Protein AF-A0A7S1Z6L2-F1 (afdb_monomer_lite)

Sequence (131 aa):
MLSPDSFVGTQKEALVECRRLHGNDHPKVAELLSVLGLFYHHVVHDFESALVHHEEALVVLRSQPGDSHKVEVAVTLTDIGNVYRSMGDHPRALSSYEEAIAAFTATSTNENHPSLQAANRGISMLTRKLG

Structure (mmCIF, N/CA/C/O backbone):
data_AF-A0A7S1Z6L2-F1
#
_entry.id   AF-A0A7S1Z6L2-F1
#
loop_
_atom_site.group_PDB
_atom_site.id
_atom_site.type_symbol
_atom_site.label_atom_id
_atom_site.label_alt_id
_atom_site.label_comp_id
_atom_site.label_asym_id
_atom_site.label_entity_id
_atom_site.label_seq_id
_atom_site.pdbx_PDB_ins_code
_atom_site.Cartn_x
_atom_site.Cartn_y
_atom_site.Cartn_z
_atom_site.occupancy
_atom_site.B_iso_or_equiv
_atom_site.auth_seq_id
_atom_site.auth_comp_id
_atom_site.auth_asym_id
_atom_site.auth_atom_id
_atom_site.pdbx_PDB_model_num
ATOM 1 N N . MET A 1 1 ? 23.233 1.993 -9.851 1.00 60.72 1 MET A N 1
ATOM 2 C CA . MET A 1 1 ? 21.783 2.147 -9.606 1.00 60.72 1 MET A CA 1
ATOM 3 C C . MET A 1 1 ? 21.074 1.308 -10.657 1.00 60.72 1 MET A C 1
ATOM 5 O O . MET A 1 1 ? 21.471 1.413 -11.811 1.00 60.72 1 MET A O 1
ATOM 9 N N . LEU A 1 2 ? 20.155 0.414 -10.277 1.00 73.94 2 LEU A N 1
ATOM 10 C CA . LEU A 1 2 ? 19.388 -0.377 -11.253 1.00 73.94 2 LEU A CA 1
ATOM 11 C C . LEU A 1 2 ? 18.468 0.558 -12.053 1.00 73.94 2 LEU A C 1
ATOM 13 O O . LEU A 1 2 ? 18.016 1.570 -11.512 1.00 73.94 2 LEU A O 1
ATOM 17 N N . SER A 1 3 ? 18.212 0.249 -13.327 1.00 90.19 3 SER A N 1
ATOM 18 C CA . SER A 1 3 ? 17.183 0.962 -14.094 1.00 90.19 3 SER A CA 1
ATOM 19 C C . SER A 1 3 ? 15.790 0.650 -13.528 1.00 90.19 3 SER A C 1
ATOM 21 O O . SER A 1 3 ? 15.620 -0.404 -12.904 1.00 90.19 3 SER A O 1
ATOM 23 N N . PRO A 1 4 ? 14.783 1.516 -13.753 1.00 87.56 4 PRO A N 1
ATOM 24 C CA . PRO A 1 4 ? 13.417 1.240 -13.317 1.00 87.56 4 PRO A CA 1
ATOM 25 C C . PRO A 1 4 ? 12.885 -0.113 -13.795 1.00 87.56 4 PRO A C 1
ATOM 27 O O . PRO A 1 4 ? 12.368 -0.886 -12.991 1.00 87.56 4 PRO A O 1
ATOM 30 N N . ASP A 1 5 ? 13.131 -0.454 -15.059 1.00 87.94 5 ASP A N 1
ATOM 31 C CA . ASP A 1 5 ? 12.719 -1.738 -15.632 1.00 87.94 5 ASP A CA 1
ATOM 32 C C . ASP A 1 5 ? 13.432 -2.923 -14.974 1.00 87.94 5 ASP A C 1
ATOM 34 O O . ASP A 1 5 ? 12.813 -3.946 -14.681 1.00 87.94 5 ASP A O 1
ATOM 38 N N . SER A 1 6 ? 14.730 -2.778 -14.686 1.00 90.62 6 SER A N 1
ATOM 39 C CA . SER A 1 6 ? 15.503 -3.821 -14.013 1.00 90.62 6 SER A CA 1
ATOM 40 C C . SER A 1 6 ? 15.022 -4.040 -12.581 1.00 90.62 6 SER A C 1
ATOM 42 O O . SER A 1 6 ? 14.958 -5.185 -12.144 1.00 90.62 6 SER A O 1
ATOM 44 N N . PHE A 1 7 ? 14.668 -2.974 -11.857 1.00 92.31 7 PHE A N 1
ATOM 45 C CA . PHE A 1 7 ? 14.121 -3.095 -10.508 1.00 92.31 7 PHE A CA 1
ATOM 46 C C . PHE A 1 7 ? 12.769 -3.815 -10.522 1.00 92.31 7 PHE A C 1
ATOM 48 O O . PHE A 1 7 ? 12.588 -4.785 -9.788 1.00 92.31 7 PHE A O 1
ATOM 55 N N . VAL A 1 8 ? 11.846 -3.386 -11.391 1.00 92.12 8 VAL A N 1
ATOM 56 C CA . VAL A 1 8 ? 10.525 -4.018 -11.536 1.00 92.12 8 VAL A CA 1
ATOM 57 C C . VAL A 1 8 ? 10.663 -5.492 -11.911 1.00 92.12 8 VAL A C 1
ATOM 59 O O . VAL A 1 8 ? 9.975 -6.327 -11.327 1.00 92.12 8 VAL A O 1
ATOM 62 N N . GLY A 1 9 ? 11.571 -5.825 -12.834 1.00 92.25 9 GLY A N 1
ATOM 63 C CA . GLY A 1 9 ? 11.863 -7.208 -13.215 1.00 92.25 9 GLY A CA 1
ATOM 64 C C . GLY A 1 9 ? 12.270 -8.063 -12.015 1.00 92.25 9 GLY A C 1
ATOM 65 O O . GLY A 1 9 ? 11.615 -9.062 -11.724 1.00 92.25 9 GLY A O 1
ATOM 66 N N . THR A 1 10 ? 13.272 -7.619 -11.250 1.00 94.12 10 THR A N 1
ATOM 67 C CA . THR A 1 10 ? 13.745 -8.343 -10.059 1.00 94.12 10 THR A CA 1
ATOM 68 C C . THR A 1 10 ? 12.654 -8.506 -8.997 1.00 94.12 10 THR A C 1
ATOM 70 O O . THR A 1 10 ? 12.531 -9.578 -8.405 1.00 94.12 10 THR A O 1
ATOM 73 N N . GLN A 1 11 ? 11.828 -7.482 -8.756 1.00 93.50 11 GLN A N 1
ATOM 74 C CA . GLN A 1 11 ? 10.733 -7.591 -7.784 1.00 93.50 11 GLN A CA 1
ATOM 75 C C . GLN A 1 11 ? 9.625 -8.543 -8.253 1.00 93.50 11 GLN A C 1
ATOM 77 O O . GLN A 1 11 ? 9.096 -9.307 -7.447 1.00 93.50 11 GLN A O 1
ATOM 82 N N . LYS A 1 12 ? 9.292 -8.556 -9.551 1.00 94.31 12 LYS A N 1
ATOM 83 C CA . LYS A 1 12 ? 8.310 -9.498 -10.112 1.00 94.31 12 LYS A CA 1
ATOM 84 C C . LYS A 1 12 ? 8.802 -10.942 -10.049 1.00 94.31 12 LYS A C 1
ATOM 86 O O . LYS A 1 12 ? 8.024 -11.827 -9.703 1.00 94.31 12 LYS A O 1
ATOM 91 N N . GLU A 1 13 ? 10.081 -11.184 -10.319 1.00 96.19 13 GLU A N 1
ATOM 92 C CA . GLU A 1 13 ? 10.691 -12.508 -10.148 1.00 96.19 13 GLU A CA 1
ATOM 93 C C . GLU A 1 13 ? 10.628 -12.968 -8.686 1.00 96.19 13 GLU A C 1
ATOM 95 O O . GLU A 1 13 ? 10.179 -14.081 -8.405 1.00 96.19 13 GLU A O 1
ATOM 100 N N . ALA A 1 14 ? 10.990 -12.089 -7.744 1.00 95.69 14 ALA A N 1
ATOM 101 C CA . ALA A 1 14 ? 10.897 -12.375 -6.314 1.00 95.69 14 ALA A CA 1
ATOM 102 C C . ALA A 1 14 ? 9.452 -12.665 -5.869 1.00 95.69 14 ALA A C 1
ATOM 104 O O . ALA A 1 14 ? 9.223 -13.566 -5.063 1.00 95.69 14 ALA A O 1
ATOM 105 N N . LEU A 1 15 ? 8.472 -11.940 -6.416 1.00 96.31 15 LEU A N 1
ATOM 106 C CA . LEU A 1 15 ? 7.049 -12.151 -6.149 1.00 96.31 15 LEU A CA 1
ATOM 107 C C . LEU A 1 15 ? 6.581 -13.530 -6.626 1.00 96.31 15 LEU A C 1
ATOM 109 O O . LEU A 1 15 ? 5.913 -14.242 -5.875 1.00 96.31 15 LEU A O 1
ATOM 113 N N . VAL A 1 16 ? 6.948 -13.922 -7.849 1.00 97.44 16 VAL A N 1
ATOM 114 C CA . VAL A 1 16 ? 6.617 -15.243 -8.404 1.00 97.44 16 VAL A CA 1
ATOM 115 C C . VAL A 1 16 ? 7.216 -16.354 -7.545 1.00 97.44 16 VAL A C 1
ATOM 117 O O . VAL A 1 16 ? 6.511 -17.295 -7.177 1.00 97.44 16 VAL A O 1
ATOM 120 N N . GLU A 1 17 ? 8.488 -16.229 -7.169 1.00 97.62 17 GLU A N 1
ATOM 121 C CA . GLU A 1 17 ? 9.156 -17.226 -6.333 1.00 97.62 17 GLU A CA 1
ATOM 122 C C . GLU A 1 17 ? 8.552 -17.292 -4.922 1.00 97.62 17 GLU A C 1
ATOM 124 O O . GLU A 1 17 ? 8.305 -18.378 -4.397 1.00 97.62 17 GLU A O 1
ATOM 129 N N . CYS A 1 18 ? 8.219 -16.145 -4.326 1.00 96.06 18 CYS A N 1
ATOM 130 C CA . CYS A 1 18 ? 7.560 -16.086 -3.025 1.00 96.06 18 CYS A CA 1
ATOM 131 C C . CYS A 1 18 ? 6.193 -16.785 -3.048 1.00 96.06 18 CYS A C 1
ATOM 133 O O . CYS A 1 18 ? 5.894 -17.573 -2.149 1.00 96.06 18 CYS A O 1
ATOM 135 N N . ARG A 1 19 ? 5.379 -16.549 -4.086 1.00 97.25 19 ARG A N 1
ATOM 136 C CA . ARG A 1 19 ? 4.090 -17.241 -4.269 1.00 97.25 19 ARG A CA 1
ATOM 137 C C . ARG A 1 19 ? 4.277 -18.745 -4.415 1.00 97.25 19 ARG A C 1
ATOM 139 O O . ARG A 1 19 ? 3.508 -19.515 -3.847 1.00 97.25 19 ARG A O 1
ATOM 146 N N . ARG A 1 20 ? 5.315 -19.173 -5.138 1.00 97.19 20 ARG A N 1
ATOM 147 C CA . ARG A 1 20 ? 5.645 -20.591 -5.324 1.00 97.19 20 ARG A CA 1
ATOM 148 C C . ARG A 1 20 ? 6.034 -21.274 -4.010 1.00 97.19 20 ARG A C 1
ATOM 150 O O . ARG A 1 20 ? 5.651 -22.419 -3.791 1.00 97.19 20 ARG A O 1
ATOM 157 N N . LEU A 1 21 ? 6.808 -20.596 -3.163 1.00 96.81 21 LEU A N 1
ATOM 158 C CA . LEU A 1 21 ? 7.322 -21.154 -1.910 1.00 96.81 21 LEU A CA 1
ATOM 159 C C . LEU A 1 21 ? 6.303 -21.121 -0.768 1.00 96.81 21 LEU A C 1
ATOM 161 O O . LEU A 1 21 ? 6.269 -22.047 0.040 1.00 96.81 21 LEU A O 1
ATOM 165 N N . HIS A 1 22 ? 5.499 -20.061 -0.690 1.00 93.00 22 HIS A N 1
ATOM 166 C CA . HIS A 1 22 ? 4.679 -19.771 0.487 1.00 93.00 22 HIS A CA 1
ATOM 167 C C . HIS A 1 22 ? 3.172 -19.699 0.212 1.00 93.00 22 HIS A C 1
ATOM 169 O O . HIS A 1 22 ? 2.388 -19.663 1.158 1.00 93.00 22 HIS A O 1
ATOM 175 N N . GLY A 1 23 ? 2.755 -19.700 -1.056 1.00 93.94 23 GLY A N 1
ATOM 176 C CA . GLY A 1 23 ? 1.372 -19.455 -1.462 1.00 93.94 23 GLY A CA 1
ATOM 177 C C . GLY A 1 23 ? 1.058 -17.968 -1.655 1.00 93.94 23 GLY A C 1
ATOM 178 O O . GLY A 1 23 ? 1.858 -17.092 -1.327 1.00 93.94 23 GLY A O 1
ATOM 179 N N . ASN A 1 24 ? -0.119 -17.685 -2.221 1.00 93.56 24 ASN A N 1
ATOM 180 C CA . ASN A 1 24 ? -0.540 -16.321 -2.571 1.00 93.56 24 ASN A CA 1
ATOM 181 C C . ASN A 1 24 ? -0.906 -15.474 -1.347 1.00 93.56 24 ASN A C 1
ATOM 183 O O . ASN A 1 24 ? -0.659 -14.275 -1.346 1.00 93.56 24 ASN A O 1
ATOM 187 N N . ASP A 1 25 ? -1.430 -16.104 -0.298 1.00 93.19 25 ASP A N 1
ATOM 188 C CA . ASP A 1 25 ? -1.875 -15.437 0.926 1.00 93.19 25 ASP A CA 1
ATOM 189 C C . ASP A 1 25 ? -0.748 -15.261 1.953 1.00 93.19 25 ASP A C 1
ATOM 191 O O . ASP A 1 25 ? -1.006 -15.141 3.140 1.00 93.19 25 ASP A O 1
ATOM 195 N N . HIS A 1 26 ? 0.524 -15.311 1.562 1.00 92.88 26 HIS A N 1
ATOM 196 C CA . HIS A 1 26 ? 1.604 -15.141 2.532 1.00 92.88 26 HIS A CA 1
ATOM 197 C C . HIS A 1 26 ? 1.905 -13.646 2.760 1.00 92.88 26 HIS A C 1
ATOM 199 O O . HIS A 1 26 ? 2.032 -12.915 1.779 1.00 92.88 26 HIS A O 1
ATOM 205 N N . PRO A 1 27 ? 2.153 -13.165 3.996 1.00 92.50 27 PRO A N 1
ATOM 206 C CA . PRO A 1 27 ? 2.462 -11.750 4.260 1.00 92.50 27 PRO A CA 1
ATOM 207 C C . PRO A 1 27 ? 3.621 -11.184 3.424 1.00 92.50 27 PRO A C 1
ATOM 209 O O . PRO A 1 27 ? 3.611 -10.023 3.026 1.00 92.50 27 PRO A O 1
ATOM 212 N N . LYS A 1 28 ? 4.608 -12.026 3.089 1.00 94.38 28 LYS A N 1
ATOM 213 C CA . LYS A 1 28 ? 5.730 -11.646 2.212 1.00 94.38 28 LYS A CA 1
ATOM 214 C C . LY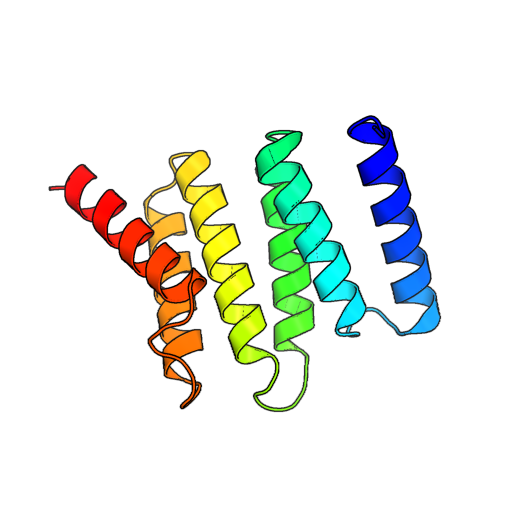S A 1 28 ? 5.288 -11.300 0.780 1.00 94.38 28 LYS A C 1
ATOM 216 O O . LYS A 1 28 ? 5.918 -10.466 0.137 1.00 94.38 28 LYS A O 1
ATOM 221 N N . VAL A 1 29 ? 4.201 -11.905 0.293 1.00 96.69 29 VAL A N 1
ATOM 222 C CA . VAL A 1 29 ? 3.591 -11.557 -0.999 1.00 96.69 29 VAL A CA 1
ATOM 223 C C . VAL A 1 29 ? 3.030 -10.139 -0.938 1.00 96.69 29 VAL A C 1
ATOM 225 O O . VAL A 1 29 ? 3.328 -9.348 -1.830 1.00 96.69 29 VAL A O 1
ATOM 228 N N . ALA A 1 30 ? 2.308 -9.785 0.131 1.00 96.38 30 ALA A N 1
ATOM 229 C CA . ALA A 1 30 ? 1.816 -8.420 0.328 1.00 96.38 30 ALA A CA 1
ATOM 230 C C . ALA A 1 30 ? 2.956 -7.394 0.402 1.00 96.38 30 ALA A C 1
ATOM 232 O O . ALA A 1 30 ? 2.871 -6.346 -0.225 1.00 96.38 30 ALA A O 1
ATOM 233 N N . GLU A 1 31 ? 4.049 -7.706 1.105 1.00 95.12 31 GLU A N 1
ATOM 234 C CA . GLU A 1 31 ? 5.214 -6.815 1.193 1.00 95.12 31 GLU A CA 1
ATOM 235 C C . GLU A 1 31 ? 5.812 -6.511 -0.192 1.00 95.12 31 GLU A C 1
ATOM 237 O O . GLU A 1 31 ? 6.042 -5.351 -0.533 1.00 95.12 31 GLU A O 1
ATOM 242 N N . LEU A 1 32 ? 6.019 -7.542 -1.019 1.00 97.00 32 LEU A N 1
ATOM 243 C CA . LEU A 1 32 ? 6.562 -7.386 -2.374 1.00 97.00 32 LEU A CA 1
ATOM 244 C C . LEU A 1 32 ? 5.610 -6.613 -3.295 1.00 97.00 32 LEU A C 1
ATOM 246 O O . LEU A 1 32 ? 6.051 -5.779 -4.088 1.00 97.00 32 LEU A O 1
ATOM 250 N N . LEU A 1 33 ? 4.308 -6.861 -3.171 1.00 98.19 33 LEU A N 1
ATOM 251 C CA . LEU A 1 33 ? 3.274 -6.129 -3.896 1.00 98.19 33 LEU A CA 1
ATOM 252 C C . LEU A 1 33 ? 3.250 -4.646 -3.504 1.00 98.19 33 LEU A C 1
ATOM 254 O O . LEU A 1 33 ? 3.251 -3.788 -4.383 1.00 98.19 33 LEU A O 1
ATOM 258 N N . SER A 1 34 ? 3.337 -4.325 -2.213 1.00 97.19 34 SER A N 1
ATOM 259 C CA . SER A 1 34 ? 3.418 -2.937 -1.746 1.00 97.19 34 SER A CA 1
ATOM 260 C C . SER A 1 34 ? 4.675 -2.225 -2.250 1.00 97.19 34 SER A C 1
ATOM 262 O O . SER A 1 34 ? 4.600 -1.065 -2.653 1.00 97.19 34 SER A O 1
ATOM 264 N N . VAL A 1 35 ? 5.822 -2.914 -2.306 1.00 97.06 35 VAL A N 1
ATOM 265 C CA . VAL A 1 35 ? 7.059 -2.364 -2.894 1.00 97.06 35 VAL A CA 1
ATOM 266 C C . VAL A 1 35 ? 6.875 -2.042 -4.378 1.00 97.06 35 VAL A C 1
ATOM 268 O O . VAL A 1 35 ? 7.286 -0.969 -4.825 1.00 97.06 35 VAL A O 1
ATOM 271 N N . LEU A 1 36 ? 6.244 -2.937 -5.143 1.00 97.88 36 LEU A N 1
ATOM 272 C CA . LEU A 1 36 ? 5.917 -2.684 -6.548 1.00 97.88 36 LEU A CA 1
ATOM 273 C C . LEU A 1 36 ? 4.959 -1.496 -6.695 1.00 97.88 36 LEU A C 1
ATOM 275 O O . LEU A 1 36 ? 5.217 -0.626 -7.525 1.00 97.88 36 LEU A O 1
ATOM 279 N N . GLY A 1 37 ? 3.913 -1.421 -5.869 1.00 98.12 37 GLY A N 1
ATOM 280 C CA . GLY A 1 37 ? 2.952 -0.316 -5.865 1.00 98.12 37 GLY A CA 1
ATOM 281 C C . GLY A 1 37 ? 3.622 1.044 -5.655 1.00 98.12 37 GLY A C 1
ATOM 282 O O . GLY A 1 37 ? 3.482 1.943 -6.488 1.00 98.12 37 GLY A O 1
ATOM 283 N N . LEU A 1 38 ? 4.461 1.159 -4.619 1.00 97.69 38 LEU A N 1
ATOM 284 C CA . LEU A 1 38 ? 5.230 2.375 -4.334 1.00 97.69 38 LEU A CA 1
ATOM 285 C C . LEU A 1 38 ? 6.173 2.745 -5.481 1.00 97.69 38 LEU A C 1
ATOM 287 O O . LEU A 1 38 ? 6.312 3.920 -5.825 1.00 97.69 38 LEU A O 1
ATOM 291 N N . PHE A 1 39 ? 6.828 1.752 -6.086 1.00 97.56 39 PHE A N 1
ATOM 292 C CA . PHE A 1 39 ? 7.748 1.990 -7.192 1.00 97.56 39 PHE A CA 1
ATOM 293 C C . PHE A 1 39 ? 7.020 2.500 -8.440 1.00 97.56 39 PHE A C 1
ATOM 295 O O . PHE A 1 39 ? 7.451 3.476 -9.062 1.00 97.56 39 PHE A O 1
ATOM 302 N N . TYR A 1 40 ? 5.884 1.887 -8.774 1.00 98.19 40 TYR A N 1
ATOM 303 C CA . TYR A 1 40 ? 5.035 2.338 -9.868 1.00 98.19 40 TYR A CA 1
ATOM 304 C C . TYR A 1 40 ? 4.495 3.752 -9.623 1.00 98.19 40 TYR A C 1
ATOM 306 O O . TYR A 1 40 ? 4.527 4.578 -10.535 1.00 98.19 40 TYR A O 1
ATOM 314 N N . HIS A 1 41 ? 4.102 4.076 -8.387 1.00 97.88 41 HIS A N 1
ATOM 315 C CA . HIS A 1 41 ? 3.597 5.402 -8.028 1.00 97.88 41 HIS A CA 1
ATOM 316 C C . HIS A 1 41 ? 4.669 6.494 -8.126 1.00 97.88 41 HIS A C 1
ATOM 318 O O . HIS A 1 41 ? 4.453 7.536 -8.755 1.00 97.88 41 HIS A O 1
ATOM 324 N N . HIS A 1 42 ? 5.822 6.271 -7.496 1.00 96.38 42 HIS A N 1
ATOM 325 C CA . HIS A 1 42 ? 6.806 7.326 -7.259 1.00 96.38 42 HIS A CA 1
ATOM 326 C C . HIS A 1 42 ? 7.930 7.400 -8.289 1.00 96.38 42 HIS A C 1
ATOM 328 O O . HIS A 1 42 ? 8.523 8.468 -8.428 1.00 96.38 42 HIS A O 1
ATOM 334 N N . VAL A 1 43 ? 8.245 6.299 -8.976 1.00 96.12 43 VAL A N 1
ATOM 335 C CA . VAL A 1 43 ? 9.394 6.231 -9.895 1.00 96.12 43 VAL A CA 1
ATOM 336 C C . VAL A 1 43 ? 8.944 6.115 -11.343 1.00 96.12 43 VAL A C 1
ATOM 338 O O . VAL A 1 43 ? 9.447 6.840 -12.196 1.00 96.12 43 VAL A O 1
ATOM 341 N N . VAL A 1 44 ? 8.002 5.213 -11.626 1.00 95.75 44 VAL A N 1
ATOM 342 C CA . VAL A 1 44 ? 7.498 5.001 -12.995 1.00 95.75 44 VAL A CA 1
ATOM 343 C C . VAL A 1 44 ? 6.397 6.008 -13.349 1.00 95.75 44 VAL A C 1
ATOM 345 O O . VAL A 1 44 ? 6.231 6.343 -14.517 1.00 95.75 44 VAL A O 1
ATOM 348 N N . HIS A 1 45 ? 5.678 6.519 -12.343 1.00 96.12 45 HIS A N 1
ATOM 349 C CA . HIS A 1 45 ? 4.474 7.344 -12.497 1.00 96.12 45 HIS A CA 1
ATOM 350 C C . HIS A 1 45 ? 3.347 6.649 -13.280 1.00 96.12 45 HIS A C 1
ATOM 352 O O . HIS A 1 45 ? 2.550 7.299 -13.954 1.00 96.12 45 HIS A O 1
ATOM 358 N N . ASP A 1 46 ? 3.261 5.325 -13.148 1.00 97.69 46 ASP A N 1
ATOM 359 C CA . ASP A 1 46 ? 2.151 4.515 -13.646 1.00 97.69 46 ASP A CA 1
ATOM 360 C C . ASP A 1 46 ? 1.188 4.236 -12.486 1.00 97.69 46 ASP A C 1
ATOM 362 O O . ASP A 1 46 ? 1.382 3.329 -11.670 1.00 97.69 46 ASP A O 1
ATOM 366 N N . PHE A 1 47 ? 0.163 5.080 -12.381 1.00 98.00 47 PHE A N 1
ATOM 367 C CA . PHE A 1 47 ? -0.801 5.028 -11.286 1.00 98.00 47 PHE A CA 1
ATOM 368 C C . PHE A 1 47 ? -1.739 3.819 -11.372 1.00 98.00 47 PHE A C 1
ATOM 370 O O . PHE A 1 47 ? -2.170 3.322 -10.335 1.00 98.00 47 PHE A O 1
ATOM 377 N N . GLU A 1 48 ? -2.030 3.318 -12.574 1.00 98.06 48 GLU A N 1
ATOM 378 C CA . GLU A 1 48 ? -2.883 2.137 -12.749 1.00 98.06 48 GLU A CA 1
ATOM 379 C C . GLU A 1 48 ? -2.162 0.889 -12.247 1.00 98.06 48 GLU A C 1
ATOM 381 O O . GLU A 1 48 ? -2.704 0.152 -11.421 1.00 98.06 48 GLU A O 1
ATOM 386 N N . SER A 1 49 ? -0.900 0.701 -12.651 1.00 97.62 49 SER A N 1
ATOM 387 C CA . SER A 1 49 ? -0.076 -0.378 -12.106 1.00 97.62 49 SER A CA 1
ATOM 388 C C . SER A 1 49 ? 0.098 -0.233 -10.595 1.00 97.62 49 SER A C 1
ATOM 390 O O . SER A 1 49 ? 0.009 -1.231 -9.883 1.00 97.62 49 SER A O 1
ATOM 392 N N . ALA A 1 50 ? 0.302 0.981 -10.072 1.00 98.50 50 ALA A N 1
ATOM 393 C CA . ALA A 1 50 ? 0.419 1.190 -8.629 1.00 98.50 50 ALA A CA 1
ATOM 394 C C . ALA A 1 50 ? -0.826 0.701 -7.867 1.00 98.50 50 ALA A C 1
ATOM 396 O O . ALA A 1 50 ? -0.690 -0.040 -6.892 1.00 98.50 50 ALA A O 1
ATOM 397 N N . LEU A 1 51 ? -2.026 1.060 -8.342 1.00 98.62 51 LEU A N 1
ATOM 398 C CA . LEU A 1 51 ? -3.291 0.616 -7.750 1.00 98.62 51 LEU A CA 1
ATOM 399 C C . LEU A 1 51 ? -3.429 -0.903 -7.784 1.00 98.62 51 LEU A C 1
ATOM 401 O O . LEU A 1 51 ? -3.692 -1.488 -6.741 1.00 98.62 51 LEU A O 1
ATOM 405 N N . VAL A 1 52 ? -3.169 -1.549 -8.926 1.00 98.38 52 VAL A N 1
ATOM 406 C CA . VAL A 1 52 ? -3.278 -3.014 -9.054 1.00 98.38 52 VAL A CA 1
ATOM 407 C C . VAL A 1 52 ? -2.446 -3.735 -7.991 1.00 98.38 52 VAL A C 1
ATOM 409 O O . VAL A 1 52 ? -2.940 -4.648 -7.331 1.00 98.38 52 VAL A O 1
ATOM 412 N N . HIS A 1 53 ? -1.195 -3.315 -7.786 1.00 98.50 53 HIS A N 1
ATOM 413 C CA . HIS A 1 53 ? -0.317 -3.983 -6.823 1.00 98.50 53 HIS A CA 1
ATOM 414 C C . HIS A 1 53 ? -0.705 -3.662 -5.372 1.00 98.50 53 HIS A C 1
ATOM 416 O O . HIS A 1 53 ? -0.678 -4.556 -4.528 1.00 98.50 53 HIS A O 1
ATOM 422 N N . HIS A 1 54 ? -1.109 -2.424 -5.064 1.00 98.50 54 HIS A N 1
ATOM 423 C CA . HIS A 1 54 ? -1.587 -2.082 -3.721 1.00 98.50 54 HIS A CA 1
ATOM 424 C C . HIS A 1 54 ? -2.916 -2.766 -3.370 1.00 98.50 54 HIS A C 1
ATOM 426 O O . HIS A 1 54 ? -3.086 -3.226 -2.243 1.00 98.50 54 HIS A O 1
ATOM 432 N N . GLU A 1 55 ? -3.848 -2.878 -4.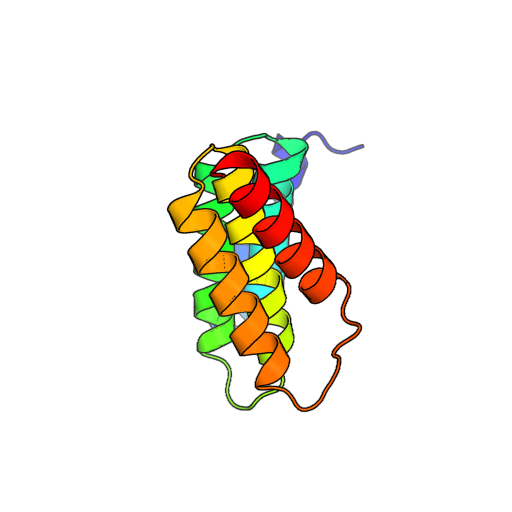314 1.00 98.31 55 GLU A N 1
ATOM 433 C CA . GLU A 1 55 ? -5.121 -3.578 -4.119 1.00 98.31 55 GLU A CA 1
ATOM 434 C C . GLU A 1 55 ? -4.898 -5.082 -3.919 1.00 98.31 55 GLU A C 1
ATOM 436 O O . GLU A 1 55 ? -5.494 -5.681 -3.024 1.00 98.31 55 GLU A O 1
ATOM 441 N N . GLU A 1 56 ? -3.982 -5.695 -4.674 1.00 98.06 56 GLU A N 1
ATOM 442 C CA . GLU A 1 56 ? -3.620 -7.099 -4.468 1.00 98.06 56 GLU A CA 1
ATOM 443 C C . GLU A 1 56 ? -2.934 -7.317 -3.106 1.00 98.06 56 GLU A C 1
ATOM 445 O O . GLU A 1 56 ? -3.268 -8.266 -2.393 1.00 98.06 56 GLU A O 1
ATOM 450 N N . ALA A 1 57 ? -2.039 -6.411 -2.684 1.00 97.94 57 ALA A N 1
ATOM 451 C CA . ALA A 1 57 ? -1.464 -6.433 -1.336 1.00 97.94 57 ALA A CA 1
ATOM 452 C C . ALA A 1 57 ? -2.552 -6.343 -0.257 1.00 97.94 57 ALA A C 1
ATOM 454 O O . ALA A 1 57 ? -2.527 -7.100 0.714 1.00 97.94 57 ALA A O 1
ATOM 455 N N . LEU A 1 58 ? -3.531 -5.456 -0.441 1.00 97.44 58 LEU A N 1
ATOM 456 C CA . LEU A 1 58 ? -4.639 -5.268 0.490 1.00 97.44 58 LEU A CA 1
ATOM 457 C C . LEU A 1 58 ? -5.491 -6.538 0.636 1.00 97.44 58 LEU A C 1
ATOM 459 O O . LEU A 1 58 ? -5.893 -6.872 1.752 1.00 97.44 58 LEU A O 1
ATOM 463 N N . VAL A 1 59 ? -5.733 -7.264 -0.460 1.00 97.19 59 VAL A N 1
ATOM 464 C CA . VAL A 1 59 ? -6.434 -8.559 -0.438 1.00 97.19 59 VAL A CA 1
ATOM 465 C C . VAL A 1 59 ? -5.664 -9.581 0.399 1.00 97.19 59 VAL A C 1
ATOM 467 O O . VAL A 1 59 ? -6.252 -10.193 1.290 1.00 97.19 59 VAL A O 1
ATOM 470 N N . VAL A 1 60 ? -4.353 -9.717 0.175 1.00 96.94 60 VAL A N 1
ATOM 471 C CA . VAL A 1 60 ? -3.501 -10.654 0.929 1.00 96.94 60 VAL A CA 1
ATOM 472 C C . VAL A 1 60 ? -3.440 -10.288 2.412 1.00 96.94 60 VAL A C 1
ATOM 474 O O . VAL A 1 60 ? -3.506 -11.160 3.275 1.00 96.94 60 VAL A O 1
ATOM 477 N N . LEU A 1 61 ? -3.336 -9.000 2.742 1.00 95.69 61 LEU A N 1
ATOM 478 C CA . LEU A 1 61 ? -3.295 -8.557 4.136 1.00 95.69 61 LEU A CA 1
ATOM 479 C C . LEU A 1 61 ? -4.610 -8.854 4.858 1.00 95.69 61 LEU A C 1
ATOM 481 O O . LEU A 1 61 ? -4.585 -9.350 5.978 1.00 95.69 61 LEU A O 1
ATOM 485 N N . ARG A 1 62 ? -5.754 -8.616 4.208 1.00 93.81 62 ARG A N 1
ATOM 486 C CA . ARG A 1 62 ? -7.082 -8.900 4.775 1.00 93.81 62 ARG A CA 1
ATOM 487 C C . ARG A 1 62 ? -7.391 -10.389 4.902 1.00 93.81 62 ARG A C 1
ATOM 489 O O . ARG A 1 62 ? -8.280 -10.738 5.676 1.00 93.81 62 ARG A O 1
ATOM 496 N N . SER A 1 63 ? -6.699 -11.259 4.162 1.00 93.62 63 SER A N 1
ATOM 497 C CA . SER A 1 63 ? -6.844 -12.710 4.319 1.00 93.62 63 SER A CA 1
ATOM 498 C C . SER A 1 63 ? -6.052 -13.265 5.509 1.00 93.62 63 SER A C 1
ATOM 500 O O . SER A 1 63 ? -6.274 -14.413 5.901 1.00 93.62 63 SER A O 1
ATOM 502 N N . GLN A 1 64 ? -5.176 -12.465 6.136 1.00 92.25 64 GLN A N 1
ATOM 503 C CA . GLN A 1 64 ? -4.396 -12.913 7.288 1.00 92.25 64 GLN A CA 1
ATOM 504 C C . GLN A 1 64 ? -5.264 -13.051 8.546 1.00 92.25 64 GLN A C 1
ATOM 506 O O . GLN A 1 64 ? -6.072 -12.173 8.846 1.00 92.25 64 GLN A O 1
ATOM 511 N N . PRO A 1 65 ? -5.080 -14.110 9.351 1.00 88.50 65 PRO A N 1
ATOM 512 C CA . PRO A 1 65 ? -5.775 -14.236 10.625 1.00 88.50 65 PRO A CA 1
ATOM 513 C C . PRO A 1 65 ? -5.213 -13.274 11.686 1.00 88.50 65 PRO A C 1
ATOM 515 O O . PRO A 1 65 ? -4.021 -12.965 11.710 1.00 88.50 65 PRO A O 1
ATOM 518 N N . GLY A 1 66 ? -6.069 -12.866 12.626 1.00 85.56 66 GLY A N 1
ATOM 519 C CA . GLY A 1 66 ? -5.695 -12.015 13.762 1.00 85.56 66 GLY A CA 1
ATOM 520 C C . GLY A 1 66 ? -5.643 -10.525 13.423 1.00 85.56 66 GLY A C 1
ATOM 521 O O . GLY A 1 66 ? -6.088 -10.111 12.368 1.00 85.56 66 GLY A O 1
ATOM 522 N N . ASP A 1 67 ? -5.105 -9.710 14.329 1.00 83.50 67 ASP A N 1
ATOM 523 C CA . ASP A 1 67 ? -5.142 -8.242 14.210 1.00 83.50 67 ASP A CA 1
ATOM 524 C C . ASP A 1 67 ? -3.799 -7.620 13.811 1.00 83.50 67 ASP A C 1
ATOM 526 O O . ASP A 1 67 ? -3.713 -6.413 13.590 1.00 83.50 67 ASP A O 1
ATOM 530 N N . SER A 1 68 ? -2.742 -8.430 13.701 1.00 79.75 68 SER A N 1
ATOM 531 C CA . SER A 1 68 ? -1.385 -7.939 13.449 1.00 79.75 68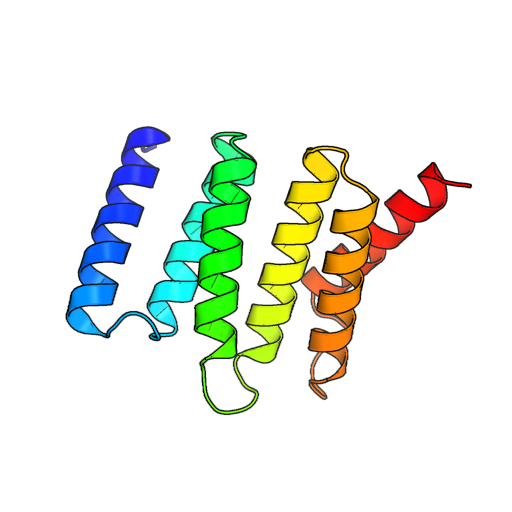 SER A CA 1
ATOM 532 C C . SER A 1 68 ? -1.226 -7.260 12.093 1.00 79.75 68 SER A C 1
ATOM 534 O O . SER A 1 68 ? -0.342 -6.433 11.971 1.00 79.75 68 SER A O 1
ATOM 536 N N . HIS A 1 69 ? -2.073 -7.594 11.115 1.00 85.94 69 HIS A N 1
ATOM 537 C CA . HIS A 1 69 ? -2.029 -7.073 9.745 1.00 85.94 69 HIS A CA 1
ATOM 538 C C . HIS A 1 69 ? -2.798 -5.751 9.562 1.00 85.94 69 HIS A C 1
ATOM 540 O O . HIS A 1 69 ? -2.792 -5.164 8.479 1.00 85.94 69 HIS A O 1
ATOM 546 N N . LYS A 1 70 ? -3.533 -5.292 10.588 1.00 88.44 70 LYS A N 1
ATOM 547 C CA . LYS A 1 70 ? -4.405 -4.109 10.494 1.00 88.44 70 LYS A CA 1
ATOM 548 C C . LYS A 1 70 ? -3.614 -2.821 10.255 1.00 88.44 70 LYS A C 1
ATOM 550 O O . LYS A 1 70 ? -4.094 -1.933 9.551 1.00 88.44 70 LYS A O 1
ATOM 555 N N . VAL A 1 71 ? -2.398 -2.733 10.798 1.00 90.56 71 VAL A N 1
ATOM 556 C CA . VAL A 1 71 ? -1.495 -1.594 10.573 1.00 90.56 71 VAL A CA 1
ATOM 557 C C . VAL A 1 71 ? -1.056 -1.560 9.109 1.00 90.56 71 VAL A C 1
ATOM 559 O O . VAL A 1 71 ? -1.138 -0.515 8.471 1.00 90.56 71 VAL A O 1
ATOM 562 N N . GLU A 1 72 ? -0.662 -2.696 8.540 1.00 92.56 72 GLU A N 1
ATOM 563 C CA . GLU A 1 72 ? -0.248 -2.819 7.142 1.00 92.56 72 GLU A CA 1
ATOM 564 C C . GLU A 1 72 ? -1.414 -2.564 6.177 1.00 92.56 72 GLU A C 1
ATOM 566 O O . GLU A 1 72 ? -1.224 -1.923 5.141 1.00 92.56 72 GLU A O 1
ATOM 571 N N . VAL A 1 73 ? -2.632 -2.996 6.530 1.00 94.75 73 VAL A N 1
ATOM 572 C CA . VAL A 1 73 ? -3.866 -2.644 5.804 1.00 94.75 73 VAL A CA 1
ATOM 573 C C . VAL A 1 73 ? -4.035 -1.129 5.760 1.00 94.75 73 VAL A C 1
ATOM 575 O O . VAL A 1 73 ? -4.236 -0.562 4.688 1.00 94.75 73 VAL A O 1
ATOM 578 N N . ALA A 1 74 ? -3.910 -0.463 6.908 1.00 93.94 74 ALA A N 1
ATOM 579 C CA . ALA A 1 74 ? -4.064 0.980 7.007 1.00 93.94 74 ALA A CA 1
ATOM 580 C C . ALA A 1 74 ? -2.980 1.741 6.222 1.00 93.94 74 ALA A C 1
ATOM 582 O O . ALA A 1 74 ? -3.277 2.724 5.545 1.00 93.94 74 ALA A O 1
ATOM 583 N N . VAL A 1 75 ? -1.729 1.268 6.253 1.00 94.88 75 VAL A N 1
ATOM 584 C CA . VAL A 1 75 ? -0.636 1.816 5.430 1.00 94.88 75 VAL A CA 1
ATOM 585 C C . VAL A 1 75 ? -0.956 1.688 3.941 1.00 94.88 75 VAL A C 1
ATOM 587 O O . VAL A 1 75 ? -0.900 2.684 3.224 1.00 94.88 75 VAL A O 1
ATOM 590 N N . THR A 1 76 ? -1.360 0.497 3.497 1.00 97.62 76 THR A N 1
ATOM 591 C CA . THR A 1 76 ? -1.672 0.224 2.086 1.00 97.62 76 THR A CA 1
ATOM 592 C C . THR A 1 76 ? -2.840 1.086 1.593 1.00 97.62 76 THR A C 1
ATOM 594 O O . THR A 1 76 ? -2.785 1.637 0.497 1.00 97.62 76 THR A O 1
ATOM 597 N N . LEU A 1 77 ? -3.870 1.284 2.422 1.00 97.81 77 LEU A N 1
ATOM 598 C CA . LEU A 1 77 ? -4.992 2.182 2.122 1.00 97.81 77 LEU A CA 1
ATOM 599 C C . LEU A 1 77 ? -4.561 3.652 2.007 1.00 97.81 77 LEU A C 1
ATOM 601 O O . LEU A 1 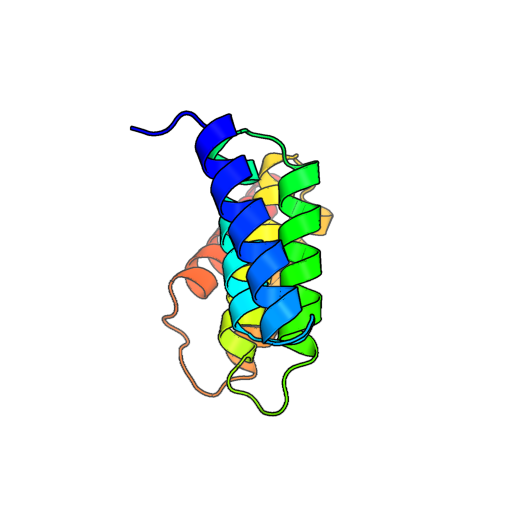77 ? -5.036 4.368 1.123 1.00 97.81 77 LEU A O 1
ATOM 605 N N . THR A 1 78 ? -3.632 4.111 2.852 1.00 97.62 78 THR A N 1
ATOM 606 C CA . THR A 1 78 ? -3.04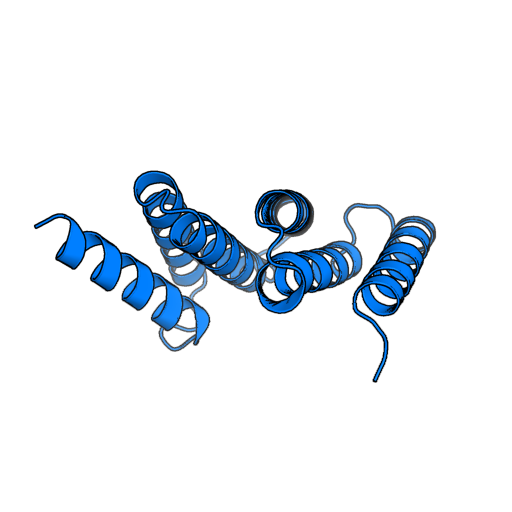6 5.454 2.720 1.00 97.62 78 THR A CA 1
ATOM 607 C C . THR A 1 78 ? -2.301 5.612 1.394 1.00 97.62 78 THR A C 1
ATOM 609 O O . THR A 1 78 ? -2.420 6.661 0.755 1.00 97.62 78 THR A O 1
ATOM 612 N N . ASP A 1 79 ? -1.564 4.590 0.957 1.00 98.38 79 ASP A N 1
ATOM 613 C CA . ASP A 1 79 ? -0.846 4.621 -0.320 1.00 98.38 79 ASP A CA 1
ATOM 614 C C . ASP A 1 79 ? -1.815 4.648 -1.508 1.00 98.38 79 ASP A C 1
ATOM 616 O O . ASP A 1 79 ? -1.686 5.513 -2.374 1.00 98.38 79 ASP A O 1
ATOM 620 N N . ILE A 1 80 ? -2.872 3.829 -1.490 1.00 98.62 80 ILE A N 1
ATOM 621 C CA . ILE A 1 80 ? -3.967 3.886 -2.476 1.00 98.62 80 ILE A CA 1
ATOM 622 C C . ILE A 1 80 ? -4.590 5.290 -2.524 1.00 98.62 80 ILE A C 1
ATOM 624 O O . ILE A 1 80 ? -4.758 5.869 -3.601 1.00 98.62 80 ILE A O 1
ATOM 628 N N . GLY A 1 81 ? -4.867 5.892 -1.362 1.00 98.12 81 GLY A N 1
ATOM 629 C CA . GLY A 1 81 ? -5.375 7.262 -1.281 1.00 98.12 81 GLY A CA 1
ATOM 630 C C . GLY A 1 81 ? -4.418 8.289 -1.894 1.00 98.12 81 GLY A C 1
ATOM 631 O O . GLY A 1 81 ? -4.847 9.200 -2.607 1.00 98.12 81 GLY A O 1
ATOM 632 N N . ASN A 1 82 ? -3.108 8.123 -1.684 1.00 98.25 82 ASN A N 1
ATOM 633 C CA . ASN A 1 82 ? -2.089 8.968 -2.305 1.00 98.25 82 ASN A CA 1
ATOM 634 C C . ASN A 1 82 ? -2.058 8.813 -3.830 1.00 98.25 82 ASN A C 1
ATOM 636 O O . ASN A 1 82 ? -1.925 9.828 -4.521 1.00 98.25 82 ASN A O 1
ATOM 640 N N . VAL A 1 83 ? -2.207 7.591 -4.350 1.00 98.50 83 VAL A N 1
ATOM 641 C CA . VAL A 1 83 ? -2.271 7.327 -5.794 1.00 98.50 83 VAL A CA 1
ATOM 642 C C . VAL A 1 83 ? -3.502 7.998 -6.407 1.00 98.50 83 VAL A C 1
ATOM 644 O O . VAL A 1 83 ? -3.357 8.792 -7.338 1.00 98.50 83 VAL A O 1
ATOM 647 N N . TYR A 1 84 ? -4.696 7.803 -5.834 1.00 98.50 84 TYR A N 1
ATOM 648 C CA . TYR A 1 84 ? -5.914 8.470 -6.313 1.00 98.50 84 TYR A CA 1
ATOM 649 C C . TYR A 1 84 ? -5.809 9.997 -6.263 1.00 98.50 84 TYR A C 1
ATOM 651 O O . TYR A 1 84 ? -6.208 10.684 -7.206 1.00 98.50 84 TYR A O 1
ATOM 659 N N . ARG A 1 85 ? -5.198 10.550 -5.209 1.00 96.44 85 ARG A N 1
ATOM 660 C CA . ARG A 1 85 ? -4.949 11.993 -5.113 1.00 96.44 85 ARG A CA 1
ATOM 661 C C . ARG A 1 85 ? -4.016 12.479 -6.225 1.00 96.44 85 ARG A C 1
ATOM 663 O O . ARG A 1 85 ? -4.268 13.543 -6.786 1.00 96.44 85 ARG A O 1
ATOM 670 N N . SER A 1 86 ? -2.963 11.725 -6.549 1.00 96.81 86 SER A N 1
ATOM 671 C CA . SER A 1 86 ? -2.060 12.025 -7.672 1.00 96.81 86 SER A CA 1
ATOM 672 C C . SER A 1 86 ? -2.775 11.988 -9.027 1.00 96.81 86 SER A C 1
ATOM 674 O O . SER A 1 86 ? -2.460 12.803 -9.889 1.00 96.81 86 SER A O 1
ATOM 676 N N . MET A 1 87 ? -3.773 11.116 -9.191 1.00 96.94 87 MET A N 1
ATOM 677 C CA . MET A 1 87 ? -4.634 11.058 -10.382 1.00 96.94 87 MET A CA 1
ATOM 678 C C . MET A 1 87 ? -5.693 12.176 -10.432 1.00 96.94 87 MET A C 1
ATOM 680 O O . MET A 1 87 ? -6.374 12.331 -11.442 1.00 96.94 87 MET A O 1
ATOM 684 N N . GLY A 1 88 ? -5.862 12.949 -9.354 1.00 95.31 88 GLY A N 1
ATOM 685 C CA . GLY A 1 88 ? -6.922 13.953 -9.231 1.00 95.31 88 GLY A CA 1
ATOM 686 C C . GLY A 1 88 ? -8.294 13.380 -8.856 1.00 95.31 88 GLY A C 1
ATOM 687 O O . GLY A 1 88 ? -9.261 14.137 -8.773 1.00 95.31 88 GLY A O 1
ATOM 688 N N . ASP A 1 89 ? -8.389 12.080 -8.565 1.00 96.88 89 ASP A N 1
ATOM 689 C CA . ASP A 1 89 ? -9.621 11.453 -8.091 1.00 96.88 89 ASP A CA 1
ATOM 690 C C . ASP A 1 89 ? -9.790 11.670 -6.586 1.00 96.88 89 ASP A C 1
ATOM 692 O O . ASP A 1 89 ? -9.492 10.825 -5.740 1.00 96.88 89 ASP A O 1
ATOM 696 N N . HIS A 1 90 ? -10.225 12.878 -6.244 1.00 95.12 90 HIS A N 1
ATOM 697 C CA . HIS A 1 90 ? -10.404 13.283 -4.858 1.00 95.12 90 HIS A CA 1
ATOM 698 C C . HIS A 1 90 ? -11.448 12.437 -4.100 1.00 95.12 90 HIS A C 1
ATOM 700 O O . HIS A 1 90 ? -11.181 12.132 -2.937 1.00 95.12 90 HIS A O 1
ATOM 706 N N . PRO A 1 91 ? -12.598 12.032 -4.688 1.00 95.88 91 PRO A N 1
ATOM 707 C CA . PRO A 1 91 ? -13.563 11.181 -3.990 1.00 95.88 91 PRO A CA 1
ATOM 708 C C . PRO A 1 91 ? -12.993 9.819 -3.581 1.00 95.88 91 PRO A C 1
ATOM 710 O O . PRO A 1 91 ? -13.130 9.430 -2.420 1.00 95.88 91 PRO A O 1
ATOM 713 N N . ARG A 1 92 ? -12.304 9.109 -4.487 1.00 97.00 92 ARG A N 1
ATOM 714 C CA . ARG A 1 92 ? -11.692 7.810 -4.153 1.00 97.00 92 ARG A CA 1
ATOM 715 C C . ARG A 1 92 ? -10.508 7.958 -3.203 1.00 97.00 92 ARG A C 1
ATOM 717 O O . ARG A 1 92 ? -10.337 7.128 -2.309 1.00 97.00 92 ARG A O 1
ATOM 724 N N . ALA A 1 93 ? -9.739 9.042 -3.328 1.00 97.62 93 ALA A N 1
ATOM 725 C CA . ALA A 1 93 ? -8.675 9.359 -2.380 1.00 97.62 93 ALA A CA 1
ATOM 726 C C . ALA A 1 93 ? -9.218 9.558 -0.957 1.00 97.62 93 ALA A C 1
ATOM 728 O O . ALA A 1 93 ? -8.689 8.974 -0.015 1.00 97.62 93 ALA A O 1
ATOM 729 N N . LEU A 1 94 ? -10.294 10.341 -0.809 1.00 96.12 94 LEU A N 1
ATOM 730 C CA . LEU A 1 94 ? -10.943 10.588 0.479 1.00 96.12 94 LEU A CA 1
ATOM 731 C C . LEU A 1 94 ? -11.439 9.284 1.110 1.00 96.12 94 LEU A C 1
ATOM 733 O O . LEU A 1 94 ? -11.062 8.989 2.240 1.00 96.12 94 LEU A O 1
ATOM 737 N N . SER A 1 95 ? -12.187 8.477 0.350 1.00 96.94 95 SER A N 1
ATOM 738 C CA . SER A 1 95 ? -12.686 7.180 0.821 1.00 96.94 95 SER A CA 1
ATOM 739 C C . SER A 1 95 ? -11.555 6.269 1.309 1.00 96.94 95 SER A C 1
ATOM 741 O O . SER A 1 95 ? -11.689 5.620 2.343 1.00 96.94 95 SER A O 1
ATOM 743 N N . SER A 1 96 ? -10.424 6.242 0.595 1.00 97.88 96 SER A N 1
ATOM 744 C CA . SER A 1 96 ? -9.270 5.411 0.966 1.00 97.88 96 SER A CA 1
ATOM 745 C C . SER A 1 96 ? -8.606 5.898 2.260 1.00 97.88 96 SER A C 1
ATOM 747 O O . SER A 1 96 ? -8.248 5.096 3.120 1.00 97.88 96 SER A O 1
ATOM 749 N N . TYR A 1 97 ? -8.465 7.217 2.439 1.00 96.94 97 TYR A N 1
ATOM 750 C CA . TYR A 1 97 ? -7.909 7.784 3.670 1.00 96.94 97 TYR A CA 1
ATOM 751 C C . TYR A 1 97 ? -8.822 7.576 4.885 1.00 96.94 97 TYR A C 1
ATOM 753 O O . TYR A 1 97 ? -8.323 7.321 5.980 1.00 96.94 97 TYR A O 1
ATOM 761 N N . GLU A 1 98 ? -10.142 7.672 4.715 1.00 95.38 98 GLU A N 1
ATOM 762 C CA . GLU A 1 98 ? -11.112 7.403 5.784 1.00 95.38 98 GLU A CA 1
ATOM 763 C C . GLU A 1 98 ? -11.057 5.938 6.229 1.00 95.38 98 GLU A C 1
ATOM 765 O O . GLU A 1 98 ? -11.013 5.651 7.428 1.00 95.38 98 GLU A O 1
ATOM 770 N N . GLU A 1 99 ? -10.966 5.011 5.274 1.00 95.25 99 GLU A N 1
ATOM 771 C CA . GLU A 1 99 ? -10.804 3.587 5.562 1.00 95.25 99 GLU A CA 1
ATO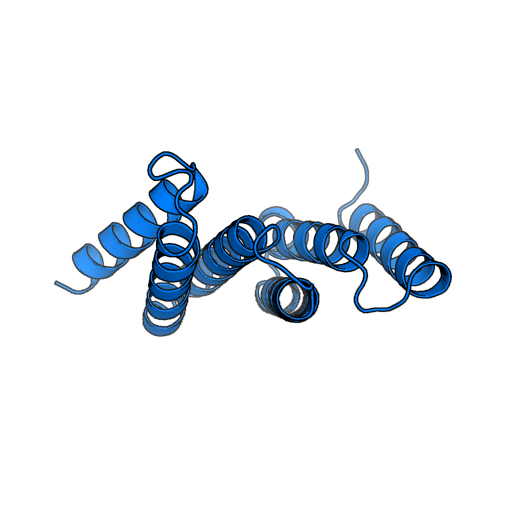M 772 C C . GLU A 1 99 ? -9.466 3.294 6.263 1.00 95.25 99 GLU A C 1
ATOM 774 O O . GLU A 1 99 ? -9.426 2.515 7.217 1.00 95.25 99 GLU A O 1
ATOM 779 N N . ALA A 1 100 ? -8.380 3.969 5.864 1.00 93.94 100 ALA A N 1
ATOM 780 C CA . ALA A 1 100 ? -7.086 3.871 6.539 1.00 93.94 100 ALA A CA 1
ATOM 781 C C . ALA A 1 100 ? -7.169 4.323 8.006 1.00 93.94 100 ALA A C 1
ATOM 783 O O . ALA A 1 100 ? -6.656 3.648 8.899 1.00 93.94 100 ALA A O 1
ATOM 784 N N . ILE A 1 101 ? -7.840 5.448 8.279 1.00 91.44 101 ILE A N 1
ATOM 785 C CA . ILE A 1 101 ? -8.039 5.953 9.645 1.00 91.44 101 ILE A CA 1
ATOM 786 C C . ILE A 1 101 ? -8.854 4.955 10.471 1.00 91.44 101 ILE A C 1
ATOM 788 O O . ILE A 1 101 ? -8.474 4.661 11.603 1.00 91.44 101 ILE A O 1
ATOM 792 N N . ALA A 1 102 ? -9.933 4.400 9.912 1.00 90.50 102 ALA A N 1
ATOM 793 C CA . ALA A 1 102 ? -10.741 3.387 10.588 1.00 90.50 102 ALA A CA 1
ATOM 794 C C . ALA A 1 102 ? -9.928 2.122 10.922 1.00 90.50 102 ALA A C 1
ATOM 796 O O . ALA A 1 102 ? -10.062 1.565 12.011 1.00 90.50 102 ALA A O 1
ATOM 797 N N . ALA A 1 103 ? -9.043 1.690 10.019 1.00 89.00 103 ALA A N 1
ATOM 798 C CA . ALA A 1 103 ? -8.152 0.560 10.263 1.00 89.00 103 ALA A CA 1
ATOM 799 C C . ALA A 1 103 ? -7.119 0.854 11.370 1.00 89.00 103 ALA A C 1
ATOM 801 O O . ALA A 1 103 ? -6.884 -0.007 12.219 1.00 89.00 103 ALA A O 1
ATOM 802 N N . PHE A 1 104 ? -6.561 2.073 11.427 1.00 86.50 104 PHE A N 1
ATOM 803 C CA . PHE A 1 104 ? -5.658 2.488 12.509 1.00 86.50 104 PHE A CA 1
ATOM 804 C C . PHE A 1 104 ? -6.359 2.546 13.871 1.00 86.50 104 PHE A C 1
ATOM 806 O O . PHE A 1 104 ? -5.821 2.035 14.851 1.00 86.50 104 PHE A O 1
ATOM 813 N N . THR A 1 105 ? -7.557 3.132 13.952 1.00 81.44 105 THR A N 1
ATOM 814 C CA . THR A 1 105 ? -8.289 3.282 15.226 1.00 81.44 105 THR A CA 1
ATOM 815 C C . THR A 1 105 ? -8.849 1.963 15.754 1.00 81.44 105 THR A C 1
ATOM 817 O O . THR A 1 105 ? -9.053 1.822 16.958 1.00 81.44 105 THR A O 1
ATOM 820 N N . ALA A 1 106 ? -9.048 0.970 14.880 1.00 78.81 106 ALA A N 1
ATOM 821 C CA . ALA A 1 106 ? -9.433 -0.387 15.263 1.00 78.81 106 ALA A CA 1
ATOM 822 C C . ALA A 1 106 ? -8.302 -1.180 15.943 1.00 78.81 106 ALA A C 1
ATOM 824 O O . ALA A 1 106 ? -8.559 -2.240 16.518 1.00 78.81 106 ALA A O 1
ATOM 825 N N . THR A 1 107 ? -7.059 -0.698 15.878 1.00 68.06 107 THR A N 1
ATOM 826 C CA . THR A 1 107 ? -5.945 -1.224 16.666 1.00 68.06 107 THR A CA 1
ATOM 827 C C . THR A 1 107 ? -5.716 -0.282 17.840 1.00 68.06 107 THR A C 1
ATOM 829 O O . THR A 1 107 ? -5.471 0.899 17.627 1.00 68.06 107 THR A O 1
ATOM 832 N N . SER A 1 108 ? -5.751 -0.762 19.088 1.00 61.34 108 SER A N 1
ATOM 833 C CA . SER A 1 108 ? -5.468 0.040 20.304 1.00 61.34 108 SER A CA 1
ATOM 834 C C . SER A 1 108 ? -4.031 0.595 20.372 1.00 61.34 108 SER A C 1
ATOM 836 O O . SER A 1 108 ? -3.535 0.977 21.430 1.00 61.34 108 SER A O 1
ATOM 838 N N . THR A 1 109 ? -3.328 0.587 19.247 1.00 57.34 109 THR A N 1
ATOM 839 C CA . THR A 1 109 ? -1.936 0.919 19.065 1.00 57.34 109 THR A CA 1
ATOM 840 C C . THR A 1 109 ? -1.828 1.934 17.938 1.00 57.34 109 THR A C 1
ATOM 842 O O . THR A 1 109 ? -1.976 1.604 16.766 1.00 57.34 109 THR A O 1
ATOM 845 N N . ASN A 1 110 ? -1.402 3.134 18.327 1.00 62.38 110 ASN A N 1
ATOM 846 C CA . ASN A 1 110 ? -0.597 4.046 17.518 1.00 62.38 110 ASN A CA 1
ATOM 847 C C . ASN A 1 110 ? -1.326 5.190 16.783 1.00 62.38 110 ASN A C 1
ATOM 849 O O . ASN A 1 110 ? -1.150 5.398 15.583 1.00 62.38 110 ASN A O 1
ATOM 853 N N . GLU A 1 111 ? -1.996 6.052 17.557 1.00 65.50 111 GLU A N 1
ATOM 854 C CA . GLU A 1 111 ? -2.447 7.397 17.137 1.00 65.50 111 GLU A CA 1
ATOM 855 C C . GLU A 1 111 ? -1.319 8.278 16.544 1.00 65.50 111 GLU A C 1
ATOM 857 O O . GLU A 1 111 ? -1.581 9.270 15.867 1.00 65.50 111 GLU A O 1
ATOM 862 N N . ASN A 1 112 ? -0.049 7.904 16.753 1.00 72.19 112 ASN A N 1
ATOM 863 C CA . ASN A 1 112 ? 1.127 8.619 16.253 1.00 72.19 112 ASN A CA 1
ATOM 864 C C . ASN A 1 112 ? 1.757 8.003 14.992 1.00 72.19 112 ASN A C 1
ATOM 866 O O . ASN A 1 112 ? 2.811 8.475 14.559 1.00 72.19 112 ASN A O 1
ATOM 870 N N . HIS A 1 113 ? 1.149 6.980 14.380 1.00 82.31 113 HIS A N 1
ATOM 871 C CA . HIS A 1 113 ? 1.724 6.341 13.196 1.00 82.31 113 HIS A CA 1
ATOM 872 C C . HIS A 1 113 ? 1.881 7.345 12.025 1.00 82.31 113 HIS A C 1
ATOM 874 O O . HIS A 1 113 ? 0.926 8.061 11.701 1.00 82.31 113 HIS A O 1
ATOM 880 N N . PRO A 1 114 ? 3.041 7.415 11.336 1.00 85.56 114 PRO A N 1
ATOM 881 C CA . PRO A 1 114 ? 3.265 8.378 10.252 1.00 85.56 114 PRO A CA 1
ATOM 882 C C . PRO A 1 114 ? 2.212 8.321 9.139 1.00 85.56 114 PRO A C 1
ATOM 884 O O . PRO A 1 114 ? 1.777 9.362 8.647 1.00 85.56 114 PRO A O 1
ATOM 887 N N . SER A 1 115 ? 1.743 7.123 8.778 1.00 85.38 115 SER A N 1
ATOM 888 C CA . SER A 1 115 ? 0.712 6.959 7.744 1.00 85.38 115 SER A CA 1
ATOM 889 C C . SER A 1 115 ? -0.675 7.428 8.189 1.00 85.38 115 SER A C 1
ATOM 891 O O . SER A 1 115 ? -1.452 7.861 7.343 1.00 85.38 115 SER A O 1
ATOM 893 N N . LEU A 1 116 ? -0.974 7.430 9.495 1.00 86.81 116 LEU A N 1
ATOM 894 C CA . LEU A 1 116 ? -2.194 8.042 10.028 1.00 86.81 116 LEU A CA 1
ATOM 895 C C . LEU A 1 116 ? -2.126 9.569 9.891 1.00 86.81 116 LEU A C 1
ATOM 897 O O . LEU A 1 116 ? -3.077 10.209 9.445 1.00 86.81 116 LEU A O 1
ATOM 901 N N . GLN A 1 117 ? -0.971 10.167 10.200 1.00 89.44 117 GLN A N 1
ATOM 902 C CA . GLN A 1 117 ? -0.752 11.596 9.956 1.00 89.44 117 GLN A CA 1
ATOM 903 C C . GLN A 1 117 ? -0.837 11.927 8.461 1.00 89.44 117 GLN A C 1
ATOM 905 O O . GLN A 1 117 ? -1.393 12.962 8.094 1.00 89.44 117 GLN A O 1
ATOM 910 N N . ALA A 1 118 ? -0.306 11.062 7.593 1.00 90.12 118 ALA A N 1
ATOM 911 C CA . ALA A 1 118 ? -0.382 11.232 6.147 1.00 90.12 118 ALA A CA 1
ATOM 912 C C . ALA A 1 118 ? -1.828 11.165 5.632 1.00 90.12 118 ALA A C 1
ATOM 914 O O . ALA A 1 118 ? -2.216 12.049 4.869 1.00 90.12 118 ALA A O 1
ATOM 915 N N . ALA A 1 119 ? -2.633 10.203 6.097 1.00 89.06 119 ALA A N 1
ATOM 916 C CA . ALA A 1 119 ? -4.055 10.108 5.763 1.00 89.06 119 ALA A CA 1
ATOM 917 C C . ALA A 1 119 ? -4.819 11.368 6.202 1.00 89.06 119 ALA A C 1
ATOM 919 O O . ALA A 1 119 ? -5.464 12.021 5.384 1.00 89.06 119 ALA A O 1
ATOM 920 N N . ASN A 1 120 ? -4.645 11.800 7.457 1.00 90.81 120 ASN A N 1
ATOM 921 C CA . ASN A 1 120 ? -5.261 13.024 7.982 1.00 90.81 120 ASN A CA 1
ATOM 922 C C . ASN A 1 120 ? -4.859 14.283 7.193 1.00 90.81 120 ASN A C 1
ATOM 924 O O . ASN A 1 120 ? -5.696 15.139 6.889 1.00 90.81 120 ASN A O 1
ATOM 928 N N . ARG A 1 121 ? -3.577 14.404 6.819 1.00 92.62 121 ARG A N 1
ATOM 929 C CA . ARG A 1 121 ? -3.102 15.485 5.939 1.00 92.62 121 ARG A CA 1
ATOM 930 C C . ARG A 1 121 ? -3.732 15.389 4.552 1.00 92.62 121 ARG A C 1
ATOM 932 O O . ARG A 1 121 ? -4.118 16.419 4.007 1.00 92.62 121 ARG A O 1
ATOM 939 N N . GLY A 1 122 ? -3.851 14.182 3.999 1.00 89.69 122 GLY A N 1
ATOM 940 C CA . GLY A 1 122 ? -4.516 13.907 2.729 1.00 89.69 122 GLY A CA 1
ATOM 941 C C . GLY A 1 122 ? -5.946 14.437 2.718 1.00 89.69 122 GLY A C 1
ATOM 942 O O . GLY A 1 122 ? -6.267 15.283 1.885 1.00 89.69 122 GLY A O 1
ATOM 943 N N . ILE A 1 123 ? -6.752 14.043 3.706 1.00 91.44 123 ILE A N 1
ATOM 944 C CA . ILE A 1 123 ? -8.123 14.538 3.891 1.00 91.44 123 ILE A CA 1
ATOM 945 C C . ILE A 1 123 ? -8.144 16.065 4.019 1.00 91.44 123 ILE A C 1
ATOM 947 O O . ILE A 1 123 ? -8.866 16.728 3.280 1.00 91.44 123 ILE A O 1
ATOM 951 N N . SER A 1 124 ? -7.302 16.638 4.885 1.00 91.38 124 SER A N 1
ATOM 952 C CA . SER A 1 124 ? -7.239 18.094 5.110 1.00 91.38 124 SER A CA 1
ATOM 953 C C . SER A 1 124 ? -6.927 18.887 3.833 1.00 91.38 124 SER A C 1
ATOM 955 O O . SER A 1 124 ? -7.429 19.991 3.627 1.00 91.38 124 SER A O 1
ATOM 957 N N . MET A 1 125 ? -6.075 18.342 2.958 1.00 89.88 125 MET A N 1
ATOM 958 C CA . MET A 1 125 ? -5.762 18.955 1.666 1.00 89.88 125 MET A CA 1
ATOM 959 C C . MET A 1 125 ? -6.936 18.872 0.689 1.00 89.88 125 MET A C 1
ATOM 961 O O . MET A 1 125 ? -7.163 19.827 -0.054 1.00 89.88 125 MET A O 1
ATOM 965 N N . LEU A 1 126 ? -7.658 17.749 0.679 1.00 89.56 126 LEU A N 1
ATOM 966 C CA . LEU A 1 126 ? -8.810 17.536 -0.196 1.00 89.56 126 LEU A CA 1
ATOM 967 C C . LEU A 1 126 ? -9.985 18.432 0.203 1.00 89.56 126 LEU A C 1
ATOM 969 O O . LEU A 1 126 ? -10.554 19.099 -0.657 1.00 89.56 126 LEU A O 1
ATOM 973 N N . THR A 1 127 ? -10.300 18.522 1.495 1.00 84.88 127 THR A N 1
ATOM 974 C CA . THR A 1 127 ? -11.415 19.339 1.993 1.00 84.88 127 THR A CA 1
ATOM 975 C C . THR A 1 127 ? -11.172 20.833 1.793 1.00 84.88 127 THR A C 1
ATOM 977 O O . THR A 1 127 ? -12.077 21.537 1.358 1.00 84.88 127 THR A O 1
ATOM 980 N N . ARG A 1 128 ? -9.936 21.323 1.979 1.00 81.19 128 ARG A N 1
ATOM 981 C CA . ARG A 1 128 ? -9.573 22.724 1.683 1.00 81.19 128 ARG A CA 1
ATOM 982 C C . ARG A 1 128 ? -9.659 23.080 0.194 1.00 81.19 128 ARG A C 1
ATOM 984 O O . ARG A 1 128 ? -9.755 24.249 -0.144 1.00 81.19 128 ARG A O 1
ATOM 991 N N . LYS A 1 129 ? -9.550 22.098 -0.704 1.00 70.12 129 LYS A N 1
ATOM 992 C CA . LYS A 1 129 ? -9.631 22.315 -2.158 1.00 70.12 129 LYS A CA 1
ATOM 993 C C . LYS A 1 129 ? -11.077 22.282 -2.675 1.00 70.12 129 LYS A C 1
ATOM 995 O O . LYS A 1 129 ? -11.308 22.677 -3.813 1.00 70.12 129 LYS A O 1
ATOM 1000 N N . LEU A 1 130 ? -12.012 21.780 -1.865 1.00 62.31 130 LEU A N 1
ATOM 1001 C CA . LEU A 1 130 ? -13.433 21.627 -2.194 1.00 62.31 130 LEU A CA 1
ATOM 1002 C C . LEU A 1 130 ? -14.345 22.648 -1.485 1.00 62.31 130 LEU A C 1
ATOM 1004 O O . LEU A 1 130 ? -15.523 22.711 -1.826 1.00 62.31 130 LEU A O 1
ATOM 1008 N N . GLY A 1 131 ? -13.823 23.413 -0.519 1.00 53.53 131 GLY A N 1
ATOM 1009 C CA . GLY A 1 131 ? -14.499 24.551 0.122 1.00 53.53 131 GLY A CA 1
ATOM 1010 C C . GLY A 1 131 ? -13.965 25.882 -0.381 1.00 53.53 131 GLY A C 1
ATOM 1011 O O . GLY A 1 131 ? -14.758 26.845 -0.388 1.00 53.53 131 GLY A O 1
#

Organism: Trieres chinensis (NCBI:txid1514140)

Secondary structure (DSSP, 8-state):
---HHHHHHHHHHHHHHHHHHH-TT-HHHHHHHHHHHHHIIIII--HHHHHHHHHHHHHHHHTSSSSTTHHHHHHHHHHHHHHHHHTT-HHHHHHHHHHHHHHHHTSSS-TT-HHHHHHHHHHHHHHHHH-

InterPro domains:
  IPR011990 Tetratricopeptide-like helical domain superfamily [G3DSA:1.25.40.10] (2-131)
  IPR011990 Tetratricopeptide-like helical domain superfamily [SSF48452] (23-128)
  IPR019734 Tetratricopeptide repeat [PS50005] (74-107)

pLDDT: mean 91.38, std 9.49, range [53.53, 98.62]

Radius of gyration: 15.13 Å; chains: 1; bounding box: 36×46×36 Å

Foldseek 3Di:
DDDLVRVLVVLVVVLVVCCVVPNLLDLVNLVSLQVQLCSCVPPVVNLVSNLVSLVSSLVSLVPDPDLPSLLVNLLSLLSNLVSCVVVVNLVSSLVSLVVSLVSVVVDPDDPPDVSVVSSVVSNVVSVVVVD